Protein AF-A0A918G5Q9-F1 (afdb_monomer_lite)

Radius of gyration: 23.73 Å; chains: 1; bounding box: 80×60×52 Å

pLDDT: mean 90.86, std 15.03, range [39.19, 98.81]

Sequence (147 aa):
MAVADDSSEAAAAADIPPYAVEDFQYPGAAAILEKEGIELKKGDGHIVLAACDGSADQIRVLTVAESAANRKGEYCFNATAKTGYLTLELPRVFALETGDHPISADLTAEGTTTTTTVKVAAGGFEPVGEGTVGGARSVLVEIRVTG

Organism: Streptomyces griseoviridis (NCBI:txid45398)

Foldseek 3Di:
DDDDDDDDDDDDDPPDPDDDDDPQADPPQVVCQQQALKGWGGKPPQKAWDDPPPDLQKKKWAFDDDVVRNHDRITIIGGNDQKMKTFIWDWGTFKIAHGQWKKWWWKDFPPDPDTDIDTAHHRGMDTAAVNDVVGGIIITGMIITHD

Secondary structure (DSSP, 8-state):
-PPP-----------PPPPP----BPTTHHHHHHHHS-EEEEE-SSEEEE-----TTEEEEEE--BGGGTB-SEEEEEE-SSSEEEEEEEEEEEEEEESSS-EEEEEEETT---EEEEEE-TT-EEE-GGGSTTPPPEEEEEEEE--

Structure (mmCIF, N/CA/C/O backbone):
data_AF-A0A918G5Q9-F1
#
_entry.id   AF-A0A918G5Q9-F1
#
loop_
_atom_site.group_PDB
_atom_site.id
_atom_site.type_symbol
_atom_site.label_atom_id
_atom_site.label_alt_id
_atom_site.label_comp_id
_atom_site.label_asym_id
_atom_site.label_entity_id
_atom_site.label_seq_id
_atom_site.pdbx_PDB_ins_code
_atom_site.Cartn_x
_atom_site.Cartn_y
_atom_site.Cartn_z
_atom_site.occupancy
_atom_site.B_iso_or_equiv
_atom_site.auth_seq_id
_atom_site.auth_comp_id
_atom_site.auth_asym_id
_atom_site.auth_atom_id
_atom_site.pdbx_PDB_model_num
ATOM 1 N N . MET A 1 1 ? -66.806 -38.660 -34.172 1.00 42.44 1 MET A N 1
ATOM 2 C CA . MET A 1 1 ? -66.392 -38.104 -32.868 1.00 42.44 1 MET A CA 1
ATOM 3 C C . MET A 1 1 ? -65.374 -39.086 -32.301 1.00 42.44 1 MET A C 1
ATOM 5 O O . MET A 1 1 ? -65.765 -40.206 -32.006 1.00 42.44 1 MET A O 1
ATOM 9 N N . ALA A 1 2 ? -64.082 -38.758 -32.352 1.00 39.88 2 ALA A N 1
ATOM 10 C CA . ALA A 1 2 ? -62.983 -39.688 -32.067 1.00 39.88 2 ALA A CA 1
ATOM 11 C C . ALA A 1 2 ? -62.661 -39.768 -30.564 1.00 39.88 2 ALA A C 1
ATOM 13 O O . ALA A 1 2 ? -62.879 -38.802 -29.834 1.00 39.88 2 ALA A O 1
ATOM 14 N N . VAL A 1 3 ? -62.168 -40.937 -30.148 1.00 39.19 3 VAL A N 1
ATOM 15 C CA . VAL A 1 3 ? -61.676 -41.283 -28.805 1.00 39.19 3 VAL A CA 1
ATOM 16 C C . VAL A 1 3 ? -60.195 -40.909 -28.635 1.00 39.19 3 VAL A C 1
ATOM 18 O O . VAL A 1 3 ? -59.488 -40.733 -29.625 1.00 39.19 3 VAL A O 1
ATOM 21 N N . ALA A 1 4 ? -59.780 -40.769 -27.374 1.00 48.66 4 ALA A N 1
ATOM 22 C CA . ALA A 1 4 ? -58.459 -40.362 -26.889 1.00 48.66 4 ALA A CA 1
ATOM 23 C C . ALA A 1 4 ? -57.311 -41.323 -27.253 1.00 48.66 4 ALA A C 1
ATOM 25 O O . ALA A 1 4 ? -57.557 -42.514 -27.423 1.00 48.66 4 ALA A O 1
ATOM 26 N N . ASP A 1 5 ? -56.075 -40.811 -27.243 1.00 41.31 5 ASP A N 1
ATOM 27 C CA . ASP A 1 5 ? -54.919 -41.562 -26.742 1.00 41.31 5 ASP A CA 1
ATOM 28 C C . ASP A 1 5 ? -53.892 -40.623 -26.085 1.00 41.31 5 ASP A C 1
ATOM 30 O O . ASP A 1 5 ? -53.689 -39.480 -26.503 1.00 41.31 5 ASP A O 1
ATOM 34 N N . ASP A 1 6 ? -53.349 -41.142 -24.994 1.00 50.28 6 ASP A N 1
ATOM 35 C CA . ASP A 1 6 ? -52.399 -40.596 -24.039 1.00 50.28 6 ASP A CA 1
ATOM 36 C C . ASP A 1 6 ? -50.985 -40.539 -24.630 1.00 50.28 6 ASP A C 1
ATOM 38 O O . ASP A 1 6 ? -50.548 -41.462 -25.308 1.00 50.28 6 ASP A O 1
ATOM 42 N N . SER A 1 7 ? -50.237 -39.475 -24.343 1.00 51.22 7 SER A N 1
ATOM 43 C CA . SER A 1 7 ? -48.772 -39.529 -24.339 1.00 51.22 7 SER A CA 1
ATOM 44 C C . SER A 1 7 ? -48.247 -38.442 -23.413 1.00 51.22 7 SER A C 1
ATOM 46 O O . SER A 1 7 ? -48.069 -37.281 -23.781 1.00 51.22 7 SER A O 1
ATOM 48 N N . SER A 1 8 ? -48.069 -38.854 -22.161 1.00 61.09 8 SER A N 1
ATOM 49 C CA . SER A 1 8 ? -47.244 -38.189 -21.164 1.00 61.09 8 SER A CA 1
ATOM 50 C C . SER A 1 8 ? -45.775 -38.223 -21.599 1.00 61.09 8 SER A C 1
ATOM 52 O O . SER A 1 8 ? -45.201 -39.298 -21.747 1.00 61.09 8 SER A O 1
ATOM 54 N N . GLU A 1 9 ? -45.145 -37.058 -21.745 1.00 46.25 9 GLU A N 1
ATOM 55 C CA . GLU A 1 9 ? -43.685 -36.946 -21.799 1.00 46.25 9 GLU A CA 1
ATOM 56 C C . GLU A 1 9 ? -43.234 -35.948 -20.728 1.00 46.25 9 GLU A C 1
ATOM 58 O O . GLU A 1 9 ? -43.188 -34.732 -20.915 1.00 46.25 9 GLU A O 1
ATOM 63 N N . ALA A 1 10 ? -42.970 -36.491 -19.539 1.00 54.28 10 ALA A N 1
ATOM 64 C CA . ALA A 1 10 ? -42.284 -35.792 -18.467 1.00 54.28 10 ALA A CA 1
ATOM 65 C C . ALA A 1 10 ? -40.827 -35.555 -18.891 1.00 54.28 10 ALA A C 1
ATOM 67 O O . ALA A 1 10 ? -39.997 -36.463 -18.845 1.00 54.28 10 ALA A O 1
ATOM 68 N N . ALA A 1 11 ? -40.513 -34.332 -19.317 1.00 52.66 11 ALA A N 1
ATOM 69 C CA . ALA A 1 11 ? -39.140 -33.924 -19.575 1.00 52.66 11 ALA A CA 1
ATOM 70 C C . ALA A 1 11 ? -38.379 -33.797 -18.245 1.00 52.66 11 ALA A C 1
ATOM 72 O O . ALA A 1 11 ? -38.770 -33.051 -17.345 1.00 52.66 11 ALA A O 1
ATOM 73 N N . ALA A 1 12 ? -37.303 -34.573 -18.141 1.00 52.50 12 ALA A N 1
ATOM 74 C CA . ALA A 1 12 ? -36.407 -34.668 -17.001 1.00 52.50 12 ALA A CA 1
ATOM 75 C C . ALA A 1 12 ? -35.887 -33.294 -16.544 1.00 52.50 12 ALA A C 1
ATOM 77 O O . ALA A 1 12 ? -35.358 -32.515 -17.338 1.00 52.50 12 ALA A O 1
ATOM 78 N N . ALA A 1 13 ? -35.994 -33.027 -15.241 1.00 54.16 13 ALA A N 1
ATOM 79 C CA . ALA A 1 13 ? -35.286 -31.928 -14.603 1.00 54.16 13 ALA A CA 1
ATOM 80 C C . ALA A 1 13 ? -33.776 -32.188 -14.716 1.00 54.16 13 ALA A C 1
ATOM 82 O O . ALA A 1 13 ? -33.267 -33.171 -14.179 1.00 54.16 13 ALA A O 1
ATOM 83 N N . ALA A 1 14 ? -33.075 -31.327 -15.452 1.00 59.72 14 ALA A N 1
ATOM 84 C CA . ALA A 1 14 ? -31.622 -31.319 -15.490 1.00 59.72 14 ALA A CA 1
ATOM 85 C C . ALA A 1 14 ? -31.096 -30.951 -14.095 1.00 59.72 14 ALA A C 1
ATOM 87 O O . ALA A 1 14 ? -31.327 -29.842 -13.613 1.00 59.72 14 ALA A O 1
ATOM 88 N N . ASP A 1 15 ? -30.414 -31.895 -13.453 1.00 62.69 15 ASP A N 1
ATOM 89 C CA . ASP A 1 15 ? -29.679 -31.680 -12.211 1.00 62.69 15 ASP A CA 1
ATOM 90 C C . ASP A 1 15 ? -28.417 -30.869 -12.548 1.00 62.69 15 ASP A C 1
ATOM 92 O O . ASP A 1 15 ? -27.412 -31.402 -13.025 1.00 62.69 15 ASP A O 1
ATOM 96 N N . ILE A 1 16 ? -28.524 -29.541 -12.449 1.00 66.50 16 ILE A N 1
ATOM 97 C CA . ILE A 1 16 ? -27.413 -28.626 -12.720 1.00 66.50 16 ILE A CA 1
ATOM 98 C C . ILE A 1 16 ? -26.457 -28.710 -11.522 1.00 66.50 16 ILE A C 1
ATOM 100 O O . ILE A 1 16 ? -26.883 -28.421 -10.400 1.00 66.50 16 ILE A O 1
ATOM 104 N N . PRO A 1 17 ? -25.175 -29.070 -11.723 1.00 70.94 17 PRO A N 1
ATOM 105 C CA . PRO A 1 17 ? -24.208 -29.095 -10.635 1.00 70.94 17 PRO A CA 1
ATOM 106 C C . PRO A 1 17 ? -24.096 -27.702 -9.994 1.00 70.94 17 PRO A C 1
ATOM 108 O O . PRO A 1 17 ? -24.157 -26.694 -10.706 1.00 70.94 17 PRO A O 1
ATOM 111 N N . PRO A 1 18 ? -23.939 -27.615 -8.662 1.00 71.81 18 PRO A N 1
ATOM 112 C CA . PRO A 1 18 ? -23.910 -26.335 -7.971 1.00 71.81 18 PRO A CA 1
ATOM 113 C C . PRO A 1 18 ? -22.747 -25.475 -8.477 1.00 71.81 18 PRO A C 1
ATOM 115 O O . PRO A 1 18 ? -21.606 -25.930 -8.563 1.00 71.81 18 PRO A O 1
ATOM 118 N N . TYR A 1 19 ? -23.044 -24.219 -8.803 1.00 73.75 19 TYR A N 1
ATOM 119 C CA . TYR A 1 19 ? -22.034 -23.233 -9.169 1.00 73.75 19 TYR A CA 1
ATOM 120 C C . TYR A 1 19 ? -21.196 -22.868 -7.939 1.00 73.75 19 TYR A C 1
ATOM 122 O O . TYR A 1 19 ? -21.745 -22.558 -6.880 1.00 73.75 19 TYR A O 1
ATOM 130 N N . ALA A 1 20 ? -19.871 -22.869 -8.082 1.00 73.25 20 ALA A N 1
ATOM 131 C CA . ALA A 1 20 ? -18.998 -22.251 -7.094 1.00 73.25 20 ALA A CA 1
ATOM 132 C C . ALA A 1 20 ? -19.151 -20.727 -7.199 1.00 73.25 20 ALA A C 1
ATOM 134 O O . ALA A 1 20 ? -18.954 -20.150 -8.267 1.00 73.25 20 ALA A O 1
ATOM 135 N N . VAL A 1 21 ? -19.542 -20.085 -6.099 1.00 74.00 21 VAL A N 1
ATOM 136 C CA . VAL A 1 21 ? -19.552 -18.624 -5.990 1.00 74.00 21 VAL A CA 1
ATOM 137 C C . VAL A 1 21 ? -18.168 -18.202 -5.513 1.00 74.00 21 VAL A C 1
ATOM 139 O O . VAL A 1 21 ? -17.796 -18.500 -4.381 1.00 74.00 21 VAL A O 1
ATOM 142 N N . GLU A 1 22 ? -17.406 -17.529 -6.372 1.00 77.50 22 GLU A N 1
ATOM 143 C CA . GLU A 1 22 ? -16.146 -16.900 -5.975 1.00 77.50 22 GLU A CA 1
ATOM 144 C C . GLU A 1 22 ? -16.447 -15.589 -5.237 1.00 77.50 22 GLU A C 1
ATOM 146 O O . GLU A 1 22 ? -17.039 -14.659 -5.789 1.00 77.50 22 GLU A O 1
ATOM 151 N N . ASP A 1 23 ? -16.066 -15.520 -3.962 1.00 81.62 23 ASP A N 1
ATOM 152 C CA . ASP A 1 23 ? -16.260 -14.342 -3.110 1.00 81.62 23 ASP A CA 1
ATOM 153 C C . ASP A 1 23 ? -15.087 -13.342 -3.187 1.00 81.62 23 ASP A C 1
ATOM 155 O O . ASP A 1 23 ? -15.221 -12.203 -2.730 1.00 81.62 23 ASP A O 1
ATOM 159 N N . PHE A 1 24 ? -13.990 -13.736 -3.853 1.00 89.56 24 PHE A N 1
ATOM 160 C CA . PHE A 1 24 ? -12.732 -12.994 -4.036 1.00 89.56 24 PHE A CA 1
ATOM 161 C C . PHE A 1 24 ? -12.035 -12.600 -2.726 1.00 89.56 24 PHE A C 1
ATOM 163 O O . PHE A 1 24 ? -11.239 -11.656 -2.700 1.00 89.56 24 PHE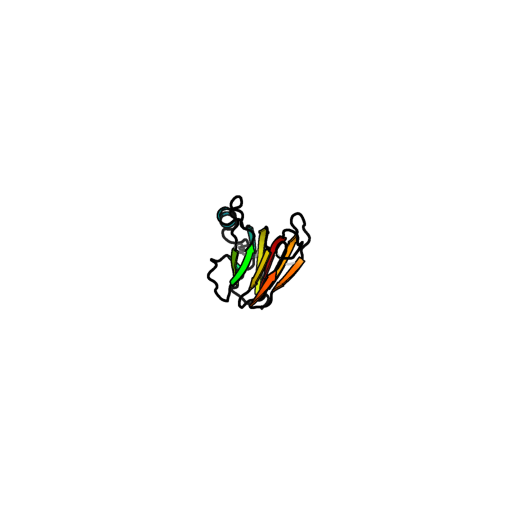 A O 1
ATOM 170 N N . GLN A 1 25 ? -12.336 -13.299 -1.631 1.00 94.06 25 GLN A N 1
ATOM 171 C CA . GLN A 1 25 ? -11.707 -13.039 -0.344 1.00 94.06 25 GLN A CA 1
ATOM 172 C C . GLN A 1 25 ? -10.214 -13.366 -0.404 1.00 94.06 25 GLN A C 1
ATOM 174 O O . GLN A 1 25 ? -9.801 -14.382 -0.968 1.00 94.06 25 GLN A O 1
ATOM 179 N N . TYR A 1 26 ? -9.391 -12.511 0.201 1.00 93.69 26 TYR A N 1
ATOM 180 C CA . TYR A 1 26 ? -7.950 -12.713 0.184 1.00 93.69 26 TYR A CA 1
ATOM 181 C C . TYR A 1 26 ? -7.569 -13.993 0.962 1.00 93.69 26 TYR A C 1
ATOM 183 O O . TYR A 1 26 ? -7.933 -14.134 2.139 1.00 93.69 26 TYR A O 1
ATOM 191 N N . PRO A 1 27 ? -6.805 -14.928 0.364 1.00 94.12 27 PRO A N 1
ATOM 192 C CA . PRO A 1 27 ? -6.434 -16.176 1.023 1.00 94.12 27 PRO A CA 1
ATOM 193 C C . PRO A 1 27 ? -5.656 -15.949 2.325 1.00 94.12 27 PRO A C 1
ATOM 195 O O . PRO A 1 27 ? -4.615 -15.297 2.347 1.00 94.12 27 PRO A O 1
ATOM 198 N N . GLY A 1 28 ? -6.146 -16.516 3.429 1.00 95.31 28 GLY A N 1
ATOM 199 C CA . GLY A 1 28 ? -5.461 -16.438 4.724 1.00 95.31 28 GLY A CA 1
ATOM 200 C C . GLY A 1 28 ? -5.508 -15.065 5.407 1.00 95.31 28 GLY A C 1
ATOM 201 O O . GLY A 1 28 ? -4.748 -14.856 6.352 1.00 95.31 28 GLY A O 1
ATOM 202 N N . ALA A 1 29 ? -6.404 -14.161 4.987 1.00 96.56 29 ALA A N 1
ATOM 203 C CA . ALA A 1 29 ? -6.531 -12.793 5.506 1.00 96.56 29 ALA A CA 1
ATOM 204 C C . ALA A 1 29 ? -6.461 -12.678 7.041 1.00 96.56 29 ALA A C 1
ATOM 206 O O . ALA A 1 29 ? -5.696 -11.872 7.560 1.00 96.56 29 ALA A O 1
ATOM 207 N N . ALA A 1 30 ? -7.194 -13.520 7.778 1.00 97.12 30 ALA A N 1
ATOM 208 C CA . ALA A 1 30 ? -7.209 -13.477 9.244 1.00 97.12 30 ALA A CA 1
ATOM 209 C C . ALA A 1 30 ? -5.836 -13.789 9.870 1.00 97.12 30 ALA A C 1
ATOM 211 O O . ALA A 1 30 ? -5.406 -13.111 10.800 1.00 97.12 30 ALA A O 1
ATOM 212 N N . ALA A 1 31 ? -5.124 -14.786 9.337 1.00 97.81 31 ALA A N 1
ATOM 213 C CA . ALA A 1 31 ? -3.796 -15.149 9.826 1.00 97.81 31 ALA A CA 1
ATOM 214 C C . ALA A 1 31 ? -2.743 -14.093 9.458 1.00 97.81 31 ALA A C 1
ATOM 216 O O . ALA A 1 31 ? -1.795 -13.883 10.214 1.00 97.81 31 ALA A O 1
ATOM 217 N N . ILE A 1 32 ? -2.900 -13.442 8.301 1.00 97.88 32 ILE A N 1
ATOM 218 C CA . ILE A 1 32 ? -2.048 -12.325 7.879 1.00 97.88 32 ILE A CA 1
ATOM 219 C C . ILE A 1 32 ? -2.273 -11.122 8.795 1.00 97.88 32 ILE A C 1
ATOM 221 O O . ILE A 1 32 ? -1.300 -10.569 9.296 1.00 97.88 32 ILE A O 1
ATOM 225 N N . LEU A 1 33 ? -3.525 -10.768 9.094 1.00 97.94 33 LEU A N 1
ATOM 226 C CA . LEU A 1 33 ? -3.845 -9.683 10.021 1.00 97.94 33 LEU A CA 1
ATOM 227 C C . LEU A 1 33 ? -3.209 -9.907 11.395 1.00 97.94 33 LEU A C 1
ATOM 229 O O . LEU A 1 33 ? -2.547 -9.016 11.921 1.00 97.94 33 LEU A O 1
ATOM 233 N N . GLU A 1 34 ? -3.353 -11.110 11.951 1.00 97.69 34 GLU A N 1
ATOM 234 C CA . GLU A 1 34 ? -2.779 -11.446 13.254 1.00 97.69 34 GLU A CA 1
ATOM 235 C C . GLU A 1 34 ? -1.247 -11.318 13.267 1.00 97.69 34 GLU A C 1
ATOM 237 O O . GLU A 1 34 ? -0.678 -10.763 14.207 1.00 97.69 34 GLU A O 1
ATOM 242 N N . LYS A 1 35 ? -0.567 -11.810 12.225 1.00 97.31 35 LYS A N 1
ATOM 243 C CA . LYS A 1 35 ? 0.904 -11.891 12.181 1.00 97.31 35 LYS A CA 1
ATOM 244 C C . LYS A 1 35 ? 1.581 -10.622 11.686 1.00 97.31 35 LYS A C 1
ATOM 246 O O . LYS A 1 35 ? 2.723 -10.358 12.054 1.00 97.31 35 LYS A O 1
ATOM 251 N N . GLU A 1 36 ? 0.916 -9.889 10.806 1.00 97.56 36 GLU A N 1
ATOM 252 C CA . GLU A 1 36 ? 1.518 -8.808 10.032 1.00 97.56 36 GLU A CA 1
ATOM 253 C C . GLU A 1 36 ? 0.797 -7.476 10.196 1.00 97.56 36 GLU A C 1
ATOM 255 O O . GLU A 1 36 ? 1.252 -6.497 9.620 1.00 97.56 36 GLU A O 1
ATOM 260 N N . GLY A 1 37 ? -0.298 -7.397 10.957 1.00 97.31 37 GLY A N 1
ATOM 261 C CA . GLY A 1 37 ? -0.944 -6.121 11.277 1.00 97.31 37 GLY A CA 1
ATOM 262 C C . GLY A 1 37 ? -1.584 -5.411 10.082 1.00 97.31 37 GLY A C 1
ATOM 263 O O . GLY A 1 37 ? -1.740 -4.190 10.111 1.00 97.31 37 GLY A O 1
ATOM 264 N N . ILE A 1 38 ? -1.914 -6.159 9.026 1.00 98.31 38 ILE A N 1
ATOM 265 C CA . ILE A 1 38 ? -2.548 -5.670 7.798 1.00 98.31 38 ILE A CA 1
ATOM 266 C C . ILE A 1 38 ? -3.807 -6.482 7.498 1.00 98.31 38 ILE A C 1
ATOM 268 O O . ILE A 1 38 ? -3.771 -7.712 7.474 1.00 98.31 38 ILE A O 1
ATOM 272 N N . GLU A 1 39 ? -4.923 -5.803 7.244 1.00 98.25 39 GLU A N 1
ATOM 273 C CA . GLU A 1 39 ? -6.166 -6.469 6.862 1.00 98.25 39 GLU A CA 1
ATOM 274 C C . GLU A 1 39 ? -6.270 -6.530 5.338 1.00 98.25 39 GLU A C 1
ATOM 276 O O . GLU A 1 39 ? -6.488 -5.518 4.680 1.00 98.25 39 GLU A O 1
ATOM 281 N N . LEU A 1 40 ? -6.125 -7.719 4.759 1.00 98.31 40 LEU A N 1
ATOM 282 C CA . LEU A 1 40 ? -6.365 -7.942 3.333 1.00 98.31 40 LEU A CA 1
ATOM 283 C C . LEU A 1 40 ? -7.804 -8.409 3.139 1.00 98.31 40 LEU A C 1
ATOM 285 O O . LEU A 1 40 ? -8.233 -9.352 3.800 1.00 98.31 40 LEU A O 1
ATOM 289 N N . LYS A 1 41 ? -8.556 -7.756 2.250 1.00 97.75 41 LYS A N 1
ATOM 290 C CA . LYS A 1 41 ? -10.001 -7.981 2.130 1.00 97.75 41 LYS A CA 1
ATOM 291 C C . LYS A 1 41 ? -10.343 -8.754 0.868 1.00 97.75 41 LYS A C 1
ATOM 293 O O . LYS A 1 41 ? -10.530 -9.966 0.922 1.00 97.75 41 LYS A O 1
ATOM 298 N N . LYS A 1 42 ? -10.412 -8.053 -0.261 1.00 96.81 42 LYS A N 1
ATOM 299 C CA . LYS A 1 42 ? -10.898 -8.583 -1.536 1.00 96.81 42 LYS A CA 1
ATOM 300 C C . LYS A 1 42 ? -9.999 -8.146 -2.681 1.00 96.81 42 LYS A C 1
ATOM 302 O O . LYS A 1 42 ? -9.611 -6.981 -2.718 1.00 96.81 42 LYS A O 1
ATOM 307 N N . GLY A 1 43 ? -9.721 -9.029 -3.630 1.00 96.62 43 GLY A N 1
ATOM 308 C CA . GLY A 1 43 ? -8.956 -8.693 -4.830 1.00 96.62 43 GLY A CA 1
ATOM 309 C C . GLY A 1 43 ? -9.130 -9.724 -5.936 1.00 96.62 43 GLY A C 1
ATOM 310 O O . GLY A 1 43 ? -9.718 -10.779 -5.724 1.00 96.62 43 GLY A O 1
ATOM 311 N N . ASP A 1 44 ? -8.605 -9.434 -7.118 1.00 96.50 44 ASP A N 1
ATOM 312 C CA . ASP A 1 44 ? -8.648 -10.344 -8.274 1.00 96.50 44 ASP A CA 1
ATOM 313 C C . ASP A 1 44 ? -7.438 -11.291 -8.368 1.00 96.50 44 ASP A C 1
ATOM 315 O O . ASP A 1 44 ? -7.283 -12.012 -9.349 1.00 96.50 44 ASP A O 1
ATOM 319 N N . GLY A 1 45 ? -6.583 -11.311 -7.342 1.00 96.00 45 GLY A N 1
ATOM 320 C CA . GLY A 1 45 ? -5.402 -12.175 -7.280 1.00 96.00 45 GLY A CA 1
ATOM 321 C C . GLY A 1 45 ? -4.192 -11.654 -8.060 1.00 96.00 45 GLY A C 1
ATOM 322 O O . GLY A 1 45 ? -3.151 -12.313 -8.068 1.00 96.00 45 GLY A O 1
ATOM 323 N N . HIS A 1 46 ? -4.284 -10.468 -8.671 1.00 97.50 46 HIS A N 1
ATOM 324 C CA . HIS A 1 46 ? -3.170 -9.868 -9.411 1.00 97.50 46 HIS A CA 1
ATOM 325 C C . HIS A 1 46 ? -2.263 -8.960 -8.581 1.00 97.50 46 HIS A C 1
ATOM 327 O O . HIS A 1 46 ? -1.238 -8.500 -9.080 1.00 97.50 46 HIS A O 1
ATOM 333 N N . ILE A 1 47 ? -2.612 -8.735 -7.316 1.00 98.19 47 ILE A N 1
ATOM 334 C CA . ILE A 1 47 ? -1.802 -8.012 -6.336 1.00 98.19 47 ILE A CA 1
ATOM 335 C C . ILE A 1 47 ? -1.738 -8.882 -5.083 1.00 98.19 47 ILE A C 1
ATOM 337 O O . ILE A 1 47 ? -2.762 -9.126 -4.441 1.00 98.19 47 ILE A O 1
ATOM 341 N N . VAL A 1 48 ? -0.548 -9.378 -4.747 1.00 97.44 48 VAL A N 1
ATOM 342 C CA . VAL A 1 48 ? -0.354 -10.331 -3.642 1.00 97.44 48 VAL A CA 1
ATOM 343 C C . VAL A 1 48 ? 0.710 -9.838 -2.674 1.00 97.44 48 VAL A C 1
ATOM 345 O O . VAL A 1 48 ? 1.767 -9.384 -3.101 1.00 97.44 48 VAL A O 1
ATOM 348 N N . LEU A 1 49 ? 0.435 -9.931 -1.371 1.00 98.31 49 LEU A N 1
ATOM 349 C CA . LEU A 1 49 ? 1.410 -9.630 -0.323 1.00 98.31 49 LEU A CA 1
ATOM 350 C C . LEU A 1 49 ? 2.615 -10.573 -0.453 1.00 98.31 49 LEU A C 1
ATOM 352 O O . LEU A 1 49 ? 2.450 -11.792 -0.544 1.00 98.31 49 LEU A O 1
ATOM 356 N N . ALA A 1 50 ? 3.814 -10.002 -0.438 1.00 97.69 50 ALA A N 1
ATOM 357 C CA . ALA A 1 50 ? 5.074 -10.698 -0.642 1.00 97.69 50 ALA A CA 1
ATOM 358 C C . ALA A 1 50 ? 6.145 -10.215 0.347 1.00 97.69 50 ALA A C 1
ATOM 360 O O . ALA A 1 50 ? 6.005 -9.195 1.026 1.00 97.69 50 ALA A O 1
ATOM 361 N N . ALA A 1 51 ? 7.243 -10.964 0.427 1.00 97.25 51 ALA A N 1
ATOM 362 C CA . ALA A 1 51 ? 8.431 -10.491 1.120 1.00 97.25 51 ALA A CA 1
ATOM 363 C C . ALA A 1 51 ? 9.062 -9.335 0.334 1.00 97.25 51 ALA A C 1
ATOM 365 O O . ALA A 1 51 ? 9.205 -9.427 -0.881 1.00 97.25 51 ALA A O 1
ATOM 366 N N . CYS A 1 52 ? 9.477 -8.281 1.030 1.00 97.56 52 CYS A N 1
ATOM 367 C CA . CYS A 1 52 ? 10.218 -7.182 0.423 1.00 97.56 52 CYS A CA 1
ATOM 368 C C . CYS A 1 52 ? 11.616 -7.648 0.015 1.00 97.56 52 CYS A C 1
ATOM 370 O O . CYS A 1 52 ? 12.467 -7.881 0.874 1.00 97.56 52 CYS A O 1
ATOM 372 N N . ASP A 1 53 ? 11.837 -7.810 -1.288 1.00 96.44 53 ASP A N 1
ATOM 373 C CA . ASP A 1 53 ? 13.106 -8.276 -1.859 1.00 96.44 53 ASP A CA 1
ATOM 374 C C . ASP A 1 53 ? 13.722 -7.274 -2.847 1.00 96.44 53 ASP A C 1
ATOM 376 O O . ASP A 1 53 ? 14.860 -7.455 -3.285 1.00 96.44 53 ASP A O 1
ATOM 380 N N . GLY A 1 54 ? 13.006 -6.184 -3.145 1.00 91.25 54 GLY A N 1
ATOM 381 C CA . GLY A 1 54 ? 13.477 -5.117 -4.023 1.00 91.25 54 GLY A CA 1
ATOM 382 C C . GLY A 1 54 ? 13.381 -5.460 -5.510 1.00 91.25 54 GLY A C 1
ATOM 383 O O . GLY A 1 54 ? 13.979 -4.757 -6.326 1.00 91.25 54 GLY A O 1
ATOM 384 N N . SER A 1 55 ? 12.654 -6.519 -5.869 1.00 93.81 55 SER A N 1
ATOM 385 C CA . SER A 1 55 ? 12.343 -6.855 -7.257 1.00 93.81 55 SER A CA 1
ATOM 386 C C . SER A 1 55 ? 11.580 -5.730 -7.968 1.00 93.81 55 SER A C 1
ATOM 388 O O . SER A 1 55 ? 10.914 -4.891 -7.356 1.00 93.81 55 SER A O 1
ATOM 390 N N . ALA A 1 56 ? 11.721 -5.679 -9.2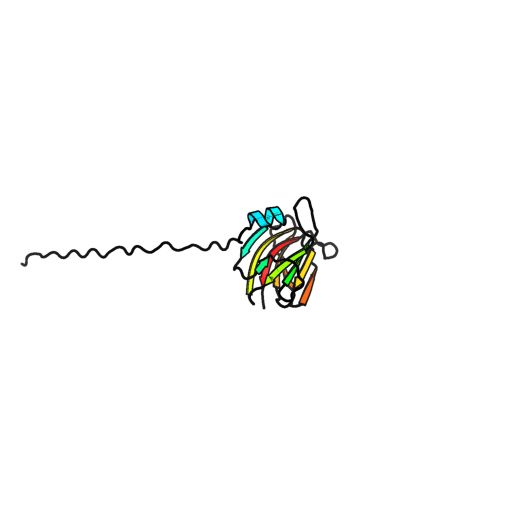93 1.00 90.81 56 ALA A N 1
ATOM 391 C CA . ALA A 1 56 ? 11.140 -4.615 -10.103 1.00 90.81 56 ALA A CA 1
ATOM 392 C C . ALA A 1 56 ? 9.610 -4.732 -10.224 1.00 90.81 56 ALA A C 1
ATOM 394 O O . ALA A 1 56 ? 8.954 -3.737 -10.479 1.00 90.81 56 ALA A O 1
ATOM 395 N N . ASP A 1 57 ? 9.003 -5.892 -9.983 1.00 91.94 57 ASP A N 1
ATOM 396 C CA . ASP A 1 57 ? 7.545 -6.069 -9.980 1.00 91.94 57 ASP A CA 1
ATOM 397 C C . ASP A 1 57 ? 6.875 -5.652 -8.657 1.00 91.94 57 ASP A C 1
ATOM 399 O O . ASP A 1 57 ? 5.645 -5.709 -8.540 1.00 91.94 57 ASP A O 1
ATOM 403 N N . GLN A 1 58 ? 7.659 -5.208 -7.665 1.00 97.00 58 GLN A N 1
ATOM 404 C CA . GLN A 1 58 ? 7.141 -4.848 -6.349 1.00 97.00 58 GLN A CA 1
ATOM 405 C C . GLN A 1 58 ? 6.585 -3.430 -6.267 1.00 97.00 58 GLN A C 1
ATOM 407 O O . GLN A 1 58 ? 7.231 -2.432 -6.595 1.00 97.00 58 GLN A O 1
ATOM 412 N N . ILE A 1 59 ? 5.385 -3.354 -5.705 1.00 98.56 59 ILE A N 1
ATOM 413 C CA . ILE A 1 59 ? 4.806 -2.153 -5.118 1.00 98.56 59 ILE A CA 1
ATOM 414 C C . ILE A 1 59 ? 5.212 -2.141 -3.645 1.00 98.56 59 ILE A C 1
ATOM 416 O O . ILE A 1 59 ? 4.917 -3.091 -2.917 1.00 98.56 59 ILE A O 1
ATOM 420 N N . ARG A 1 60 ? 5.867 -1.071 -3.194 1.00 98.69 60 ARG A N 1
ATOM 421 C CA . ARG A 1 60 ? 6.249 -0.865 -1.794 1.00 98.69 60 ARG A CA 1
ATOM 422 C C . ARG A 1 60 ? 5.307 0.135 -1.140 1.00 98.69 60 ARG A C 1
ATOM 424 O O . ARG A 1 60 ? 5.079 1.235 -1.644 1.00 98.69 60 ARG A O 1
ATOM 431 N N . VAL A 1 61 ? 4.776 -0.242 0.014 1.00 98.81 61 VAL A N 1
ATOM 432 C CA . VAL A 1 61 ? 3.934 0.609 0.852 1.00 98.81 61 VAL A CA 1
ATOM 433 C C . VAL A 1 61 ? 4.660 0.850 2.166 1.00 98.81 61 VAL A C 1
ATOM 435 O O . VAL A 1 61 ? 4.872 -0.075 2.951 1.00 98.81 61 VAL A O 1
ATOM 438 N N . LEU A 1 62 ? 5.047 2.101 2.398 1.00 98.75 62 LEU A N 1
ATOM 439 C CA . LEU A 1 62 ? 5.825 2.505 3.562 1.00 98.75 62 LEU A CA 1
ATOM 440 C C . LEU A 1 62 ? 4.895 2.986 4.673 1.00 98.75 62 LEU A C 1
ATOM 442 O O . LEU A 1 62 ? 4.041 3.857 4.470 1.00 98.75 62 LEU A O 1
ATOM 446 N N . THR A 1 63 ? 5.070 2.416 5.860 1.00 98.44 63 THR A N 1
ATOM 447 C CA . THR A 1 63 ? 4.172 2.592 7.004 1.00 98.44 63 THR A CA 1
ATOM 448 C C . THR A 1 63 ? 4.929 2.935 8.266 1.00 98.44 63 THR A C 1
ATOM 450 O O . THR A 1 63 ? 6.069 2.525 8.477 1.00 98.44 63 THR A O 1
ATOM 453 N N . VAL A 1 64 ? 4.282 3.650 9.182 1.00 98.00 64 VAL A N 1
ATOM 454 C CA . VAL A 1 64 ? 4.868 3.812 10.511 1.00 98.00 64 VAL A CA 1
ATOM 455 C C . VAL A 1 64 ? 4.636 2.541 11.327 1.00 98.00 64 VAL A C 1
ATOM 457 O O . VAL A 1 64 ? 3.495 2.207 11.677 1.00 98.00 64 VAL A O 1
ATOM 460 N N . ALA A 1 65 ? 5.740 1.855 11.635 1.00 97.56 65 ALA A N 1
ATOM 461 C CA . ALA A 1 65 ? 5.751 0.615 12.400 1.00 97.56 65 ALA A CA 1
ATOM 462 C C . ALA A 1 65 ? 5.113 0.786 13.789 1.00 97.56 65 ALA A C 1
ATOM 464 O O . ALA A 1 65 ? 5.273 1.816 14.448 1.00 97.56 65 ALA A O 1
ATOM 465 N N . GLU A 1 66 ? 4.394 -0.240 14.238 1.00 97.19 66 GLU A N 1
ATOM 466 C CA . GLU A 1 66 ? 3.742 -0.277 15.545 1.00 97.19 66 GLU A CA 1
ATOM 467 C C . GLU A 1 66 ? 3.657 -1.716 16.058 1.00 97.19 66 GLU A C 1
ATOM 469 O O . GLU A 1 66 ? 2.816 -2.503 15.621 1.00 97.19 66 GLU A O 1
ATOM 474 N N . SER A 1 67 ? 4.504 -2.053 17.032 1.00 96.50 67 SER A N 1
ATOM 475 C CA . SER A 1 67 ? 4.603 -3.417 17.561 1.00 96.50 67 SER A CA 1
ATOM 476 C C . SER A 1 67 ? 3.321 -3.904 18.237 1.00 96.50 67 SER A C 1
ATOM 478 O O . SER A 1 67 ? 3.015 -5.085 18.159 1.00 96.50 67 SER A O 1
ATOM 480 N N . ALA A 1 68 ? 2.551 -3.014 18.875 1.00 96.81 68 ALA A N 1
ATOM 481 C CA . ALA A 1 68 ? 1.292 -3.382 19.532 1.00 96.81 68 ALA A CA 1
ATOM 482 C C . ALA A 1 68 ? 0.221 -3.880 18.544 1.00 96.81 68 ALA A C 1
ATOM 484 O O . ALA A 1 68 ? -0.661 -4.639 18.932 1.00 96.81 68 ALA A O 1
ATOM 485 N N . ALA A 1 69 ? 0.323 -3.471 17.277 1.00 95.75 69 ALA A N 1
ATOM 486 C CA . ALA A 1 69 ? -0.564 -3.877 16.195 1.00 95.75 69 ALA A CA 1
ATOM 487 C C . ALA A 1 69 ? 0.115 -4.839 15.204 1.00 95.75 69 ALA A C 1
ATOM 489 O O . ALA A 1 69 ? -0.430 -5.077 14.134 1.00 95.75 69 ALA A O 1
ATOM 490 N N . ASN A 1 70 ? 1.321 -5.342 15.508 1.00 97.44 70 ASN A N 1
ATOM 491 C CA . ASN A 1 70 ? 2.168 -6.112 14.584 1.00 97.44 70 ASN A CA 1
ATOM 492 C C . ASN A 1 70 ? 2.439 -5.415 13.236 1.00 97.44 70 ASN A C 1
ATOM 494 O O . ASN A 1 70 ? 2.815 -6.067 12.261 1.00 97.44 70 ASN A O 1
ATOM 498 N N . ARG A 1 71 ? 2.287 -4.084 13.173 1.00 97.56 71 ARG A N 1
ATOM 499 C CA . ARG A 1 71 ? 2.447 -3.333 11.930 1.00 97.56 71 ARG A CA 1
ATOM 500 C C . ARG A 1 71 ? 3.924 -3.086 11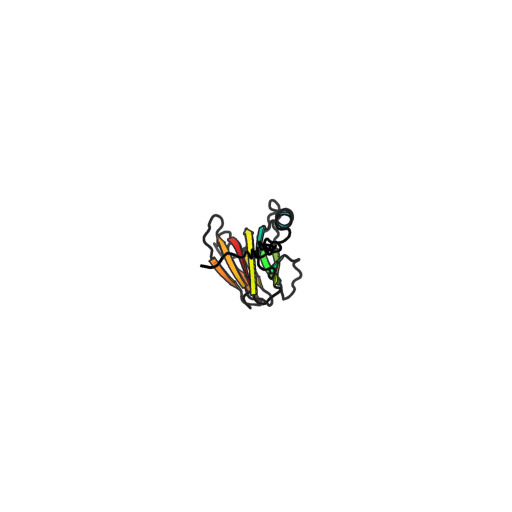.638 1.00 97.56 71 ARG A C 1
ATOM 502 O O . ARG A 1 71 ? 4.648 -2.534 12.472 1.00 97.56 71 ARG A O 1
ATOM 509 N N . LYS A 1 72 ? 4.361 -3.478 10.446 1.00 98.25 72 LYS A N 1
ATOM 510 C CA . LYS A 1 72 ? 5.732 -3.340 9.943 1.00 98.25 72 LYS A CA 1
ATOM 511 C C . LYS A 1 72 ? 5.996 -1.914 9.451 1.00 98.25 72 LYS A C 1
ATOM 513 O O . LYS A 1 72 ? 5.087 -1.089 9.376 1.00 98.25 72 LYS A O 1
ATOM 518 N N . GLY A 1 73 ? 7.260 -1.613 9.155 1.00 98.31 73 GLY A N 1
ATOM 519 C CA . GLY A 1 73 ? 7.662 -0.340 8.539 1.00 98.31 73 GLY A CA 1
ATOM 520 C C . GLY A 1 73 ? 7.467 -0.299 7.019 1.00 98.31 73 GLY A C 1
ATOM 521 O O . GLY A 1 73 ? 7.506 0.767 6.413 1.00 98.31 73 GLY A O 1
ATOM 522 N N . GLU A 1 74 ? 7.276 -1.467 6.413 1.00 98.25 74 GLU A N 1
ATOM 523 C CA . GLU A 1 74 ? 7.178 -1.650 4.973 1.00 98.25 74 GLU A CA 1
ATOM 524 C C . GLU A 1 74 ? 6.371 -2.917 4.675 1.00 98.25 74 GLU A C 1
ATOM 526 O O . GLU A 1 74 ? 6.492 -3.924 5.385 1.00 98.25 74 GLU A O 1
ATOM 531 N N . TYR A 1 75 ? 5.562 -2.848 3.620 1.00 98.75 75 TYR A N 1
ATOM 532 C CA . TYR A 1 75 ? 4.831 -3.962 3.029 1.00 98.75 75 TYR A CA 1
ATOM 533 C C . TYR A 1 75 ? 5.063 -3.962 1.526 1.00 98.75 75 TYR A C 1
ATOM 535 O O . TYR A 1 75 ? 4.973 -2.911 0.891 1.00 98.75 75 TYR A O 1
ATOM 543 N N . CYS A 1 76 ? 5.317 -5.136 0.958 1.00 98.69 76 CYS A N 1
ATOM 544 C CA . CYS A 1 76 ? 5.555 -5.280 -0.470 1.00 98.69 76 CYS A CA 1
ATOM 545 C C . CYS A 1 76 ? 4.488 -6.156 -1.102 1.00 98.69 76 CYS A C 1
ATOM 547 O O . CYS A 1 76 ? 4.081 -7.169 -0.533 1.00 98.69 76 CYS A O 1
ATOM 549 N N . PHE A 1 77 ? 4.044 -5.756 -2.285 1.00 98.62 77 PHE A N 1
ATOM 550 C CA . PHE A 1 77 ? 3.078 -6.498 -3.073 1.00 98.62 77 PHE A CA 1
ATOM 551 C C . PHE A 1 77 ? 3.655 -6.772 -4.450 1.00 98.62 77 PHE A C 1
ATOM 553 O O . PHE A 1 77 ? 4.149 -5.849 -5.094 1.00 98.62 77 PHE A O 1
ATOM 560 N N . ASN A 1 78 ? 3.543 -8.011 -4.920 1.00 97.88 78 ASN A N 1
ATOM 561 C CA . ASN A 1 78 ? 3.880 -8.335 -6.299 1.00 97.88 78 ASN A CA 1
ATOM 562 C C . ASN A 1 78 ? 2.652 -8.097 -7.177 1.00 97.88 78 ASN A C 1
ATOM 564 O O . ASN A 1 78 ? 1.562 -8.606 -6.886 1.00 97.88 78 ASN A O 1
ATOM 568 N N . ALA A 1 79 ? 2.845 -7.347 -8.258 1.00 96.50 79 ALA A N 1
ATOM 569 C CA . ALA A 1 79 ? 1.870 -7.221 -9.328 1.00 96.50 79 ALA A CA 1
ATOM 570 C C . ALA A 1 79 ? 2.102 -8.336 -10.360 1.00 96.50 79 ALA A C 1
ATOM 572 O O . ALA A 1 79 ? 3.142 -8.392 -11.006 1.00 96.50 79 ALA A O 1
ATOM 573 N N . THR A 1 80 ? 1.139 -9.245 -10.522 1.00 95.56 80 THR A N 1
ATOM 574 C CA . THR A 1 80 ? 1.278 -10.404 -11.431 1.00 95.56 80 THR A CA 1
ATOM 575 C C . THR A 1 80 ? 0.656 -10.171 -12.810 1.00 95.56 80 THR A C 1
ATOM 577 O O . THR A 1 80 ? 0.754 -11.025 -13.694 1.00 95.56 80 THR A O 1
ATOM 580 N N . ALA A 1 81 ? 0.019 -9.015 -13.015 1.00 95.88 81 ALA A N 1
ATOM 581 C CA . ALA A 1 81 ? -0.576 -8.594 -14.277 1.00 95.88 81 ALA A CA 1
ATOM 582 C C . ALA A 1 81 ? -0.539 -7.064 -14.431 1.00 95.88 81 ALA A C 1
ATOM 584 O O . ALA A 1 81 ? -0.390 -6.328 -13.461 1.00 95.88 81 ALA A O 1
ATOM 585 N N . LYS A 1 82 ? -0.746 -6.586 -15.667 1.00 96.44 82 LYS A N 1
ATOM 586 C CA . LYS A 1 82 ? -0.806 -5.149 -16.019 1.00 96.44 82 LYS A CA 1
ATOM 587 C C . LYS A 1 82 ? -2.004 -4.404 -15.432 1.00 96.44 82 LYS A C 1
ATOM 589 O O . LYS A 1 82 ? -2.081 -3.182 -15.486 1.00 96.44 82 LYS A O 1
ATOM 594 N N . THR A 1 83 ? -2.981 -5.145 -14.935 1.00 97.88 83 THR A N 1
ATOM 595 C CA . THR A 1 83 ? -4.153 -4.620 -14.247 1.00 97.88 83 THR A CA 1
ATOM 596 C C . THR A 1 83 ? -4.488 -5.568 -13.119 1.00 97.88 83 THR A C 1
ATOM 598 O O . THR A 1 83 ? -4.365 -6.781 -13.278 1.00 97.88 83 THR A O 1
ATOM 601 N N . GLY A 1 84 ? -4.944 -5.017 -12.009 1.00 97.75 84 GLY A N 1
ATOM 602 C CA . GLY A 1 84 ? -5.319 -5.788 -10.838 1.00 97.75 84 GLY A CA 1
ATOM 603 C C . GLY A 1 84 ? -5.882 -4.867 -9.778 1.00 97.75 84 GLY A C 1
ATOM 604 O O . GLY A 1 84 ? -5.623 -3.660 -9.830 1.00 97.75 84 GLY A O 1
ATOM 605 N N . TYR A 1 85 ? -6.613 -5.412 -8.814 1.00 98.44 85 TYR A N 1
ATOM 606 C CA . TYR A 1 85 ? -7.009 -4.651 -7.634 1.00 98.44 85 TYR A CA 1
ATOM 607 C C . TYR A 1 85 ? -6.932 -5.479 -6.356 1.00 98.44 85 TYR A C 1
ATOM 609 O O . TYR A 1 85 ? -7.155 -6.691 -6.341 1.00 98.44 85 TYR A O 1
ATOM 617 N N . LEU A 1 86 ? -6.654 -4.777 -5.264 1.00 98.62 86 LEU A N 1
ATOM 618 C CA . LEU A 1 86 ? -6.679 -5.302 -3.913 1.00 98.62 86 LEU A CA 1
ATOM 619 C C . LEU A 1 86 ? -7.243 -4.233 -2.987 1.00 98.62 86 LEU A C 1
ATOM 621 O O . LEU A 1 86 ? -6.711 -3.130 -2.896 1.00 98.62 86 LEU A O 1
ATOM 625 N N . THR A 1 87 ? -8.308 -4.587 -2.283 1.00 98.62 87 THR A N 1
ATOM 626 C CA . THR A 1 87 ? -8.843 -3.826 -1.156 1.00 98.62 87 THR A CA 1
ATOM 627 C C . THR A 1 87 ? -8.248 -4.354 0.141 1.00 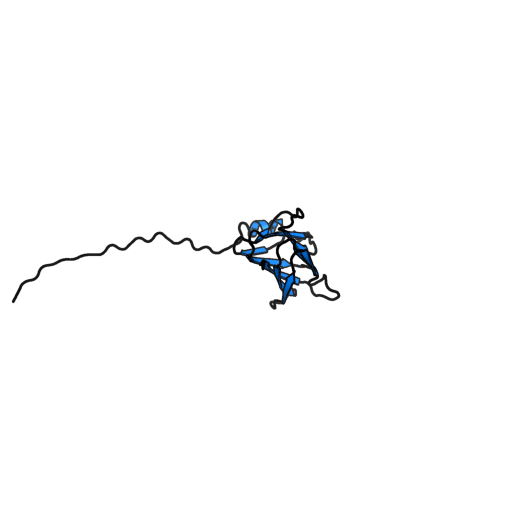98.62 87 THR A C 1
ATOM 629 O O . THR A 1 87 ? -8.055 -5.562 0.323 1.00 98.62 87 THR A O 1
ATOM 632 N N . LEU A 1 88 ? -7.944 -3.434 1.043 1.00 98.56 88 LEU A N 1
ATOM 633 C CA . LEU A 1 88 ? -7.228 -3.696 2.280 1.00 98.56 88 LEU A CA 1
ATOM 634 C C . LEU A 1 88 ? -7.571 -2.628 3.322 1.00 98.56 88 LEU A C 1
ATOM 636 O O . LEU A 1 88 ? -8.269 -1.667 3.023 1.00 98.56 88 LEU A O 1
ATOM 640 N N . GLU A 1 89 ? -7.094 -2.794 4.545 1.00 97.81 89 GLU A N 1
ATOM 641 C CA . GLU A 1 89 ? -6.899 -1.694 5.483 1.00 97.81 89 GLU A CA 1
ATOM 642 C C . GLU A 1 89 ? -5.471 -1.761 6.006 1.00 97.81 89 GLU A C 1
ATOM 644 O O . GLU A 1 89 ? -5.085 -2.684 6.729 1.00 97.81 89 GLU A O 1
ATOM 649 N N . LEU A 1 90 ? -4.673 -0.767 5.619 1.00 98.31 90 LEU A N 1
ATOM 650 C CA . LEU A 1 90 ? -3.317 -0.596 6.116 1.00 98.31 90 LEU A CA 1
ATOM 651 C C . LEU A 1 90 ? -3.169 0.800 6.730 1.00 98.31 90 LEU A C 1
ATOM 653 O O . LEU A 1 90 ? -3.059 1.790 6.000 1.00 98.31 90 LEU A O 1
ATOM 657 N N . PRO A 1 91 ? -3.201 0.908 8.069 1.00 97.75 91 PRO A N 1
ATOM 658 C CA . PRO A 1 91 ? -3.087 2.191 8.743 1.00 97.75 91 PRO A CA 1
ATOM 659 C C . PRO A 1 91 ? -1.684 2.789 8.659 1.00 97.75 91 PRO A C 1
ATOM 661 O O . PRO A 1 91 ? -0.678 2.083 8.601 1.00 97.75 91 PRO A O 1
ATOM 664 N N . ARG A 1 92 ? -1.628 4.115 8.779 1.00 97.44 92 ARG A N 1
ATOM 665 C CA . ARG A 1 92 ? -0.405 4.918 8.896 1.00 97.44 92 ARG A CA 1
ATOM 666 C C . ARG A 1 92 ? 0.578 4.726 7.745 1.00 97.44 92 ARG A C 1
ATOM 668 O O . ARG A 1 92 ? 1.791 4.683 7.962 1.00 97.44 92 ARG A O 1
ATOM 675 N N . VAL A 1 93 ? 0.048 4.647 6.527 1.00 98.62 93 VAL A N 1
ATOM 676 C CA . VAL A 1 93 ? 0.853 4.755 5.306 1.00 98.62 93 VAL A CA 1
ATOM 677 C C . VAL A 1 93 ? 1.357 6.190 5.182 1.00 98.62 93 VAL A C 1
ATOM 679 O O . VAL A 1 93 ? 0.601 7.146 5.387 1.00 98.62 93 VAL A O 1
ATOM 682 N N . PHE A 1 94 ? 2.645 6.340 4.886 1.00 98.56 94 PHE A N 1
ATOM 683 C CA . PHE A 1 94 ? 3.275 7.649 4.707 1.00 98.56 94 PHE A CA 1
ATOM 684 C C . PHE A 1 94 ? 3.935 7.828 3.337 1.00 98.56 94 PHE A C 1
ATOM 686 O O . PHE A 1 94 ? 4.235 8.953 2.943 1.00 98.56 94 PHE A O 1
ATOM 693 N N . ALA A 1 95 ? 4.159 6.749 2.591 1.00 98.69 95 ALA A N 1
ATOM 694 C CA . ALA A 1 95 ? 4.626 6.833 1.216 1.00 98.69 95 ALA A CA 1
ATOM 695 C C . ALA A 1 95 ? 4.267 5.571 0.428 1.00 98.69 95 ALA A C 1
ATOM 697 O O . ALA A 1 95 ? 4.090 4.487 0.990 1.00 98.69 95 ALA A O 1
ATOM 698 N N . LEU A 1 96 ? 4.170 5.748 -0.882 1.00 98.81 96 LEU A N 1
ATOM 699 C CA . LEU A 1 96 ? 3.956 4.697 -1.862 1.00 98.81 96 LEU A CA 1
ATOM 700 C C . LEU A 1 96 ? 5.098 4.741 -2.866 1.00 98.81 96 LEU A C 1
ATOM 702 O O . LEU A 1 96 ? 5.483 5.816 -3.322 1.00 98.81 96 LEU A O 1
ATOM 706 N N . GLU A 1 97 ? 5.608 3.579 -3.235 1.00 98.62 97 GLU A N 1
ATOM 707 C CA . GLU A 1 97 ? 6.658 3.453 -4.232 1.00 98.62 97 GLU A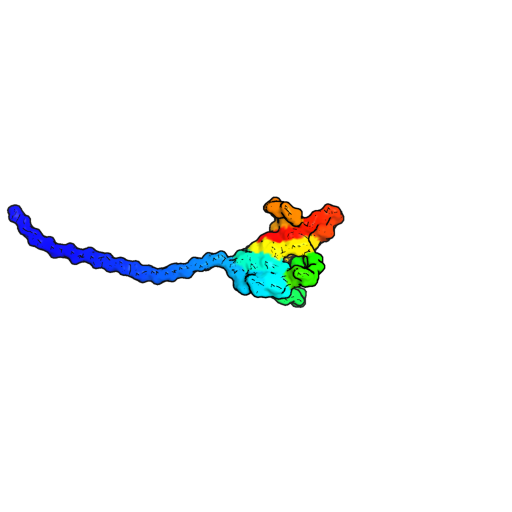 CA 1
ATOM 708 C C . GLU A 1 97 ? 6.352 2.275 -5.155 1.00 98.62 97 GLU A C 1
ATOM 710 O O . GLU A 1 97 ? 5.766 1.270 -4.751 1.00 98.62 97 GLU A O 1
ATOM 715 N N . THR A 1 98 ? 6.728 2.405 -6.420 1.00 98.38 98 THR A N 1
ATOM 716 C CA . THR A 1 98 ? 6.490 1.378 -7.437 1.00 98.38 98 THR A CA 1
ATOM 717 C C . THR A 1 98 ? 7.778 1.034 -8.160 1.00 98.38 98 THR A C 1
ATOM 719 O O . THR A 1 98 ? 8.603 1.908 -8.423 1.0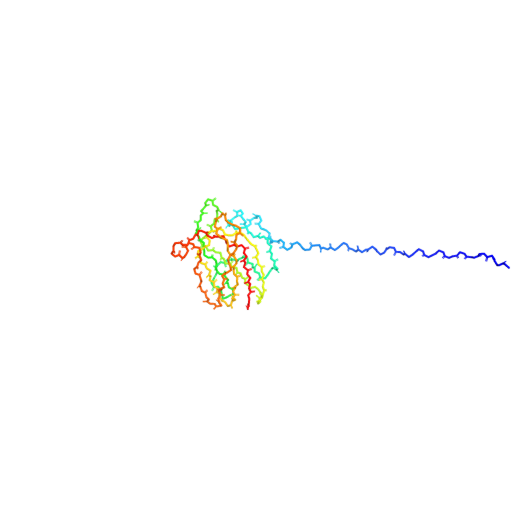0 98.38 98 THR A O 1
ATOM 722 N N . GLY A 1 99 ? 7.935 -0.240 -8.510 1.00 96.12 99 GLY A N 1
ATOM 723 C CA . GLY A 1 99 ? 8.828 -0.655 -9.584 1.00 96.12 99 GLY A CA 1
ATOM 724 C C . GLY A 1 99 ? 8.161 -0.474 -10.954 1.00 96.12 99 GLY A C 1
ATOM 725 O O . GLY A 1 99 ? 7.655 0.596 -11.269 1.00 96.12 99 GLY A O 1
ATOM 726 N N . ASP A 1 100 ? 8.121 -1.514 -11.772 1.00 95.88 100 ASP A N 1
ATOM 727 C CA . ASP A 1 100 ? 7.701 -1.480 -13.176 1.00 95.88 100 ASP A CA 1
ATOM 728 C C . ASP A 1 100 ? 6.199 -1.217 -13.378 1.00 95.88 100 ASP A C 1
ATOM 730 O O . ASP A 1 100 ? 5.784 -0.798 -14.461 1.00 95.88 100 ASP A O 1
ATOM 734 N N . HIS A 1 101 ? 5.381 -1.433 -12.346 1.00 97.06 101 HIS A N 1
ATOM 735 C CA . HIS A 1 101 ? 3.926 -1.343 -12.426 1.00 97.06 101 HIS A CA 1
ATOM 736 C C . HIS A 1 101 ? 3.392 -0.035 -11.819 1.00 97.06 101 HIS A C 1
ATOM 738 O O . HIS A 1 101 ? 3.444 0.129 -10.598 1.00 97.06 101 HIS A O 1
ATOM 744 N N . PRO A 1 102 ? 2.831 0.893 -12.623 1.00 98.50 102 PRO A N 1
ATOM 745 C CA . PRO A 1 102 ? 2.183 2.086 -12.097 1.00 98.50 102 PRO A CA 1
ATOM 746 C C . PRO A 1 102 ? 0.887 1.721 -11.370 1.00 98.50 102 PRO A C 1
ATOM 748 O O . PRO A 1 102 ? 0.137 0.836 -11.802 1.00 98.50 102 PRO A O 1
ATOM 751 N N . ILE A 1 103 ? 0.564 2.470 -10.318 1.00 98.81 103 ILE A N 1
ATOM 752 C CA . ILE A 1 103 ? -0.637 2.236 -9.512 1.00 98.81 103 ILE A CA 1
ATOM 753 C C . ILE A 1 103 ? -1.513 3.478 -9.366 1.00 98.81 103 ILE A C 1
ATOM 755 O O . ILE A 1 103 ? -1.047 4.619 -9.412 1.00 98.81 103 ILE A O 1
ATOM 759 N N . SER A 1 104 ? -2.793 3.242 -9.094 1.00 98.75 104 SER A N 1
ATOM 760 C CA . SER A 1 104 ? -3.623 4.174 -8.333 1.00 98.75 104 SER A CA 1
ATOM 761 C C . SER A 1 104 ? -3.911 3.583 -6.958 1.00 98.75 104 SER A C 1
ATOM 763 O O . SER A 1 104 ? -4.275 2.413 -6.863 1.00 98.75 104 SER A O 1
ATOM 765 N N . ALA A 1 105 ? -3.783 4.389 -5.915 1.00 98.81 105 ALA A N 1
ATOM 766 C CA . ALA A 1 105 ? -4.045 4.004 -4.539 1.00 98.81 105 ALA A CA 1
ATOM 767 C C . ALA A 1 105 ? -5.103 4.924 -3.931 1.00 98.81 105 ALA A C 1
ATOM 769 O O . ALA A 1 105 ? -4.966 6.145 -4.004 1.00 98.81 105 ALA A O 1
ATOM 770 N N . ASP A 1 106 ? -6.125 4.347 -3.308 1.00 98.69 106 ASP A N 1
ATOM 771 C CA . ASP A 1 106 ? -7.121 5.106 -2.557 1.00 98.69 106 ASP A CA 1
ATOM 772 C C . ASP A 1 106 ? -6.760 5.098 -1.076 1.00 98.69 106 ASP A C 1
ATOM 774 O O . ASP A 1 106 ? -6.566 4.041 -0.470 1.00 98.69 106 ASP A O 1
ATOM 778 N N . LEU A 1 107 ? -6.690 6.291 -0.486 1.00 98.50 107 LEU A N 1
ATOM 779 C CA . LEU A 1 107 ? -6.402 6.481 0.930 1.00 98.50 107 LEU A CA 1
ATOM 780 C C . LEU A 1 107 ? -7.514 7.271 1.610 1.00 98.50 107 LEU A C 1
ATOM 782 O O . LEU A 1 107 ? -8.043 8.221 1.037 1.00 98.50 107 LEU A O 1
ATOM 786 N N . THR A 1 108 ? -7.828 6.931 2.853 1.00 98.00 108 THR A N 1
ATOM 787 C CA . THR A 1 108 ? -8.650 7.770 3.733 1.00 98.00 108 THR A CA 1
ATOM 788 C C . THR A 1 108 ? -7.771 8.475 4.758 1.00 98.00 108 THR A C 1
ATOM 790 O O . THR A 1 108 ? -6.697 7.990 5.115 1.00 98.00 108 THR A O 1
ATOM 793 N N . ALA A 1 109 ? -8.215 9.628 5.258 1.00 94.69 109 ALA A N 1
ATOM 794 C CA . ALA A 1 109 ? -7.642 10.181 6.482 1.00 94.69 109 ALA A CA 1
ATOM 795 C C . ALA A 1 109 ? -8.167 9.389 7.692 1.00 94.69 109 ALA A C 1
ATOM 797 O O . ALA A 1 109 ? -9.328 8.970 7.698 1.00 94.69 109 ALA A O 1
ATOM 798 N N . GLU A 1 110 ? -7.343 9.194 8.721 1.00 84.06 110 GLU A N 1
ATOM 799 C CA . GLU A 1 110 ? -7.724 8.451 9.927 1.00 84.06 110 GLU A CA 1
ATOM 800 C C . GLU A 1 110 ? -9.028 8.995 10.531 1.00 84.06 110 GLU A C 1
ATOM 802 O O . GLU A 1 110 ? -9.191 10.201 10.726 1.00 84.06 110 GLU A O 1
ATOM 807 N N . GLY A 1 111 ? -9.975 8.092 10.805 1.00 81.69 111 GLY A N 1
ATOM 808 C CA . GLY A 1 111 ? -11.295 8.447 11.331 1.00 81.69 111 GLY A CA 1
ATOM 809 C C . GLY A 1 111 ? -12.278 8.996 10.290 1.00 81.69 111 GLY A C 1
ATOM 810 O O . GLY A 1 111 ? -13.369 9.425 10.664 1.00 81.69 111 GLY A O 1
ATOM 811 N N . THR A 1 112 ? -11.930 8.980 8.999 1.00 90.75 112 THR A N 1
ATOM 812 C CA . THR A 1 112 ? -12.803 9.420 7.901 1.00 90.75 112 THR A CA 1
ATOM 813 C C . THR A 1 112 ? -13.112 8.283 6.928 1.00 90.75 112 THR A C 1
ATOM 815 O O . THR A 1 112 ? -12.359 7.319 6.813 1.00 90.75 112 THR A O 1
ATOM 818 N N . THR A 1 113 ? -14.223 8.412 6.202 1.00 89.81 113 THR A N 1
ATOM 819 C CA . THR A 1 113 ? -14.616 7.484 5.127 1.00 89.81 113 THR A CA 1
ATOM 820 C C . THR A 1 113 ? -14.358 8.045 3.729 1.00 89.81 113 THR A C 1
ATOM 822 O O . THR A 1 113 ? -14.539 7.339 2.741 1.00 89.81 113 THR A O 1
ATOM 825 N N . THR A 1 114 ? -13.948 9.311 3.624 1.00 93.19 114 THR A N 1
ATOM 826 C CA . THR A 1 114 ? -13.669 9.958 2.341 1.00 93.19 114 THR A CA 1
ATOM 827 C C . THR A 1 114 ? -12.339 9.465 1.794 1.00 93.19 114 THR A C 1
ATOM 829 O O . THR A 1 114 ? -11.302 9.642 2.434 1.00 93.19 114 THR A O 1
ATOM 832 N N . THR A 1 115 ? -12.367 8.885 0.598 1.00 95.81 115 THR A N 1
ATOM 833 C CA . THR A 1 115 ? -11.165 8.442 -0.107 1.00 95.81 115 THR A CA 1
ATOM 834 C C . THR A 1 115 ? -10.571 9.560 -0.959 1.00 95.81 115 THR A C 1
ATOM 836 O O . THR A 1 115 ? -11.273 10.414 -1.501 1.00 95.81 115 THR A O 1
ATOM 839 N N . THR A 1 116 ? -9.248 9.563 -1.069 1.00 97.25 116 THR A N 1
ATOM 840 C CA . THR A 1 116 ? -8.471 10.383 -1.996 1.00 97.25 116 THR A CA 1
ATOM 841 C C . THR A 1 116 ? -7.570 9.462 -2.802 1.00 97.25 116 THR A C 1
ATOM 843 O O . THR A 1 116 ? -6.813 8.681 -2.227 1.00 97.25 116 THR A O 1
ATOM 846 N N . THR A 1 117 ? -7.644 9.570 -4.125 1.00 98.38 117 THR A N 1
ATOM 847 C CA . THR A 1 117 ? -6.830 8.765 -5.035 1.00 98.38 117 THR A CA 1
ATOM 848 C C . THR A 1 117 ? -5.481 9.429 -5.289 1.00 98.38 117 THR A C 1
ATOM 850 O O . THR A 1 117 ? -5.416 10.572 -5.747 1.00 98.38 117 THR A O 1
ATOM 853 N N . VAL A 1 118 ? -4.405 8.682 -5.070 1.00 98.50 118 VAL A N 1
ATOM 854 C CA . VAL A 1 118 ? -3.027 9.040 -5.420 1.00 98.50 118 VAL A CA 1
ATOM 855 C C . VAL A 1 118 ? -2.572 8.149 -6.570 1.00 98.50 118 VAL A C 1
ATOM 857 O O . VAL A 1 118 ? -2.828 6.948 -6.570 1.00 98.50 118 VAL A O 1
ATOM 860 N N . LYS A 1 119 ? -1.917 8.725 -7.579 1.00 98.69 119 LYS A N 1
ATOM 861 C CA . LYS A 1 119 ? -1.340 7.973 -8.701 1.00 98.69 119 LYS A CA 1
ATOM 862 C C . LYS A 1 119 ? 0.168 7.957 -8.565 1.00 98.69 119 LYS A C 1
ATOM 864 O O . LYS A 1 119 ? 0.755 9.018 -8.398 1.00 98.69 119 LYS A O 1
ATOM 869 N N . VAL A 1 120 ? 0.765 6.782 -8.708 1.00 98.69 120 VAL A N 1
ATOM 870 C CA . VAL A 1 120 ? 2.216 6.594 -8.702 1.00 98.69 120 VAL A CA 1
ATOM 871 C C . VAL A 1 120 ? 2.600 6.005 -10.053 1.00 98.69 120 VAL A C 1
ATOM 873 O O . VAL A 1 120 ? 2.118 4.937 -10.432 1.00 98.69 120 VAL A O 1
ATOM 876 N N . ALA A 1 121 ? 3.404 6.736 -10.821 1.00 98.44 121 ALA A N 1
ATOM 877 C CA . ALA A 1 121 ? 3.936 6.244 -12.092 1.00 98.44 121 ALA A CA 1
ATOM 878 C C . ALA A 1 121 ? 4.977 5.144 -11.846 1.00 98.44 121 ALA A C 1
ATOM 880 O O . ALA A 1 121 ? 5.583 5.142 -10.785 1.00 98.44 121 ALA A O 1
ATOM 881 N N . ALA A 1 122 ? 5.230 4.271 -12.827 1.00 97.88 122 ALA A N 1
ATOM 882 C CA . ALA A 1 122 ? 6.270 3.244 -12.731 1.00 97.88 122 ALA A CA 1
ATOM 883 C C . ALA A 1 122 ? 7.639 3.853 -12.368 1.00 97.88 122 ALA A C 1
ATOM 885 O O . ALA A 1 122 ? 8.031 4.884 -12.921 1.00 97.88 122 ALA A O 1
ATOM 886 N N . GLY A 1 123 ? 8.348 3.224 -11.431 1.00 97.81 123 GLY A N 1
ATOM 887 C CA . GLY A 1 123 ? 9.588 3.715 -10.829 1.00 97.81 123 GLY A CA 1
ATOM 888 C C . GLY A 1 123 ? 9.386 4.920 -9.906 1.00 97.81 123 GLY A C 1
ATOM 889 O O . GLY A 1 123 ? 10.357 5.572 -9.522 1.00 97.81 123 GLY A O 1
ATOM 890 N N . GLY A 1 124 ? 8.135 5.280 -9.623 1.00 98.06 124 GLY A N 1
ATOM 891 C CA . GLY A 1 124 ? 7.759 6.491 -8.913 1.00 98.06 124 GLY A CA 1
ATOM 892 C C . GLY A 1 124 ? 7.682 6.304 -7.407 1.00 98.06 124 GLY A C 1
ATOM 893 O O . GLY A 1 124 ? 7.521 5.194 -6.898 1.00 98.06 124 GLY A O 1
ATOM 894 N N . PHE A 1 125 ? 7.739 7.439 -6.717 1.00 98.38 125 PHE A N 1
ATOM 895 C CA . PHE A 1 125 ? 7.602 7.572 -5.275 1.00 98.38 125 PHE A CA 1
ATOM 896 C C . PHE A 1 125 ? 6.663 8.741 -4.984 1.00 98.38 125 PHE A C 1
ATOM 898 O O . PHE A 1 125 ? 6.898 9.845 -5.473 1.00 98.38 125 PHE A O 1
ATOM 905 N N . GLU A 1 126 ? 5.644 8.520 -4.160 1.00 98.69 126 GLU A N 1
ATOM 906 C CA . GLU A 1 126 ? 4.703 9.558 -3.744 1.00 98.69 126 GLU A CA 1
ATOM 907 C C . GLU A 1 126 ? 4.564 9.580 -2.214 1.00 98.69 126 GLU A C 1
ATOM 909 O O . GLU A 1 126 ? 4.168 8.570 -1.616 1.00 98.69 126 GLU A O 1
ATOM 914 N N . PRO A 1 127 ? 4.859 10.713 -1.546 1.00 98.44 127 PRO A N 1
ATOM 915 C CA . PRO A 1 127 ? 4.548 10.876 -0.135 1.00 98.44 127 PRO A CA 1
ATOM 916 C C . PRO A 1 127 ? 3.036 11.035 0.053 1.00 98.44 127 PRO A C 1
ATOM 918 O O . PRO A 1 127 ? 2.362 11.743 -0.693 1.00 98.44 127 PRO A O 1
ATOM 921 N N . VAL A 1 128 ? 2.495 10.418 1.099 1.00 98.25 128 VAL A N 1
ATOM 922 C CA . VAL A 1 128 ? 1.068 10.482 1.443 1.00 98.25 128 VAL A CA 1
ATOM 923 C C . VAL A 1 128 ? 0.902 10.642 2.946 1.00 98.25 128 VAL A C 1
ATOM 925 O O . VAL A 1 128 ? 1.825 10.368 3.706 1.00 98.25 128 VAL A O 1
ATOM 928 N N . GLY A 1 129 ? -0.266 11.094 3.399 1.00 96.88 129 GLY A N 1
ATOM 929 C CA . GLY A 1 129 ? -0.555 11.227 4.827 1.00 96.88 129 GLY A CA 1
ATOM 930 C C . GLY A 1 129 ? 0.560 11.941 5.605 1.00 96.88 129 GLY A C 1
ATOM 931 O O . GLY A 1 129 ? 0.982 13.034 5.228 1.00 96.88 129 GLY A O 1
ATOM 932 N N . GLU A 1 130 ? 1.090 11.288 6.642 1.00 96.69 130 GLU A N 1
ATOM 933 C CA . GLU A 1 130 ? 2.169 11.812 7.499 1.00 96.69 130 GLU A CA 1
ATOM 934 C C . GLU A 1 130 ? 3.510 12.038 6.769 1.00 96.69 130 GLU A C 1
ATOM 936 O O . GLU A 1 130 ? 4.392 12.698 7.314 1.00 96.69 130 GLU A O 1
ATOM 941 N N . GLY A 1 131 ? 3.686 11.521 5.548 1.00 96.81 131 GLY A N 1
ATOM 942 C CA . GLY A 1 131 ? 4.862 11.788 4.712 1.00 96.81 131 GLY A CA 1
ATOM 943 C C . GLY A 1 131 ? 4.846 13.168 4.051 1.00 96.81 131 GLY A C 1
ATOM 944 O O . GLY A 1 131 ? 5.860 13.608 3.515 1.00 96.81 131 GLY A O 1
ATOM 945 N N . THR A 1 132 ? 3.713 13.875 4.100 1.00 96.25 132 THR A N 1
ATOM 946 C CA . THR A 1 132 ? 3.593 15.273 3.666 1.00 96.25 132 THR A CA 1
ATOM 947 C C . THR A 1 132 ? 3.610 16.203 4.878 1.00 96.25 132 THR A C 1
ATOM 949 O O . THR A 1 132 ? 3.031 15.896 5.919 1.00 96.25 132 THR A O 1
ATOM 952 N N . VAL A 1 133 ? 4.250 17.372 4.760 1.00 94.56 133 VAL A N 1
ATOM 953 C CA . VAL A 1 133 ? 4.312 18.359 5.851 1.00 94.56 133 VAL A CA 1
ATOM 954 C C . VAL A 1 133 ? 2.898 18.769 6.276 1.00 94.56 133 VAL A C 1
ATOM 956 O O . VAL A 1 133 ? 2.151 19.348 5.493 1.00 94.56 133 VAL A O 1
ATOM 959 N N . GLY A 1 134 ? 2.545 18.473 7.530 1.00 94.00 134 GLY A N 1
ATOM 960 C CA . GLY A 1 134 ? 1.216 18.749 8.088 1.00 94.00 134 GLY A CA 1
ATOM 961 C C . GLY A 1 134 ? 0.113 17.786 7.632 1.00 94.00 134 GLY A C 1
ATOM 962 O O . GLY A 1 134 ? -1.054 18.033 7.931 1.00 94.00 134 GLY A O 1
ATOM 963 N N . GLY A 1 135 ? 0.451 16.709 6.919 1.00 94.62 135 GLY A N 1
ATOM 964 C CA . GLY A 1 135 ? -0.514 15.714 6.472 1.00 94.62 135 GLY A CA 1
ATOM 965 C C . GLY A 1 135 ? -1.053 14.858 7.620 1.00 94.62 135 GLY A C 1
ATOM 966 O O . GLY A 1 135 ? -0.351 14.538 8.580 1.00 94.62 135 GLY A O 1
ATOM 967 N N . ALA A 1 136 ? -2.335 14.505 7.525 1.00 95.12 136 ALA A N 1
ATOM 968 C CA . ALA A 1 136 ? -2.994 13.640 8.496 1.00 95.12 136 ALA A CA 1
ATOM 969 C C . ALA A 1 136 ? -2.518 12.186 8.367 1.00 95.12 136 ALA A C 1
ATOM 971 O O . ALA A 1 136 ? -2.033 11.764 7.319 1.00 95.12 136 ALA A O 1
ATOM 972 N N . ARG A 1 137 ? -2.729 11.386 9.415 1.00 97.12 137 ARG A N 1
ATOM 973 C CA . ARG A 1 137 ? -2.594 9.927 9.327 1.00 97.12 137 ARG A CA 1
ATOM 974 C C . ARG A 1 137 ? -3.498 9.392 8.229 1.00 97.12 137 ARG A C 1
ATOM 976 O O . ARG A 1 137 ? -4.653 9.803 8.139 1.00 97.12 137 ARG A O 1
ATOM 983 N N . SER A 1 138 ? -2.964 8.497 7.404 1.00 97.69 138 SER A N 1
ATOM 984 C CA . SER A 1 138 ? -3.703 7.909 6.292 1.00 97.69 138 SER A CA 1
ATOM 985 C C . SER A 1 138 ? -3.898 6.409 6.480 1.00 97.69 138 SER A C 1
ATOM 987 O O . SER A 1 138 ? -3.076 5.749 7.119 1.00 97.69 138 SER A O 1
ATOM 989 N N . VAL A 1 139 ? -4.985 5.877 5.935 1.00 98.44 139 VAL A N 1
ATOM 990 C CA . VAL A 1 139 ? -5.240 4.441 5.812 1.00 98.44 139 VAL A CA 1
ATOM 991 C C . VAL A 1 139 ? -5.336 4.131 4.327 1.00 98.44 139 VAL A C 1
ATOM 993 O O . VAL A 1 139 ? -6.161 4.717 3.631 1.00 98.44 139 VAL A O 1
ATOM 996 N N . LEU A 1 140 ? -4.489 3.232 3.834 1.00 98.69 140 LEU A N 1
ATOM 997 C CA . LEU A 1 140 ? -4.599 2.725 2.469 1.00 98.69 140 LEU A CA 1
ATOM 998 C C . LEU A 1 140 ? -5.737 1.708 2.415 1.00 98.69 140 LEU A C 1
ATOM 1000 O O . LEU A 1 140 ? -5.740 0.756 3.200 1.00 98.69 140 LEU A O 1
ATOM 1004 N N . VAL A 1 141 ? -6.688 1.930 1.506 1.00 98.50 141 VAL A N 1
ATOM 1005 C CA . VAL A 1 141 ? -7.911 1.120 1.403 1.00 98.50 141 VAL A CA 1
ATOM 1006 C C . VAL A 1 141 ? -8.050 0.362 0.084 1.00 98.50 141 VAL A C 1
ATOM 1008 O O . VAL A 1 141 ? -8.735 -0.660 0.029 1.00 98.50 141 VAL A O 1
ATOM 1011 N N . GLU A 1 142 ? -7.366 0.805 -0.970 1.00 98.75 142 GLU A N 1
ATOM 1012 C CA . GLU A 1 142 ? -7.306 0.087 -2.243 1.00 98.75 142 GLU A CA 1
ATOM 1013 C C . GLU A 1 142 ? -5.991 0.368 -2.975 1.00 98.75 142 GLU A C 1
ATOM 1015 O O . GLU A 1 142 ? -5.502 1.498 -2.976 1.00 98.75 142 GLU A O 1
ATOM 1020 N N . ILE A 1 143 ? -5.447 -0.653 -3.636 1.00 98.75 143 ILE A N 1
ATOM 1021 C CA . ILE A 1 143 ? -4.396 -0.536 -4.649 1.00 98.75 143 ILE A CA 1
ATOM 1022 C C . ILE A 1 143 ? -4.964 -1.067 -5.965 1.00 98.75 143 ILE A C 1
ATOM 1024 O O . ILE A 1 143 ? -5.576 -2.137 -5.989 1.00 98.75 143 ILE A O 1
ATOM 1028 N N . ARG A 1 144 ? -4.714 -0.360 -7.069 1.00 98.75 144 ARG A N 1
ATOM 1029 C CA . ARG A 1 144 ? -4.929 -0.863 -8.429 1.00 98.75 144 ARG A CA 1
ATOM 1030 C C . ARG A 1 144 ? -3.667 -0.741 -9.255 1.00 98.75 144 ARG A C 1
ATOM 1032 O O . ARG A 1 144 ? -3.083 0.338 -9.298 1.00 98.75 144 ARG A O 1
ATOM 1039 N N . VAL A 1 145 ? -3.308 -1.801 -9.970 1.00 98.62 145 VAL A N 1
ATOM 1040 C CA . VAL A 1 145 ? -2.292 -1.737 -11.030 1.00 98.62 145 VAL A CA 1
ATOM 1041 C C . VAL A 1 145 ? -2.934 -1.172 -12.293 1.00 98.62 145 VAL A C 1
ATOM 1043 O O . VAL A 1 145 ? -4.073 -1.511 -12.622 1.00 98.62 145 VAL A O 1
ATOM 1046 N N . THR A 1 146 ? -2.220 -0.283 -12.981 1.00 98.12 146 THR A N 1
ATOM 1047 C CA . THR A 1 146 ? -2.767 0.534 -14.078 1.00 98.12 146 THR A CA 1
ATOM 1048 C C . THR A 1 146 ? -1.955 0.487 -15.379 1.00 98.12 146 THR A C 1
ATOM 1050 O O . THR A 1 146 ? -2.279 1.230 -16.308 1.00 98.12 146 THR A O 1
ATOM 1053 N N . GLY A 1 147 ? -0.928 -0.369 -15.475 1.00 92.50 147 GLY A N 1
ATOM 1054 C CA . GLY A 1 147 ? -0.039 -0.478 -16.640 1.00 92.50 147 GLY A CA 1
ATOM 1055 C C . GLY A 1 147 ? 0.928 -1.654 -16.591 1.00 92.50 147 GLY A C 1
ATOM 1056 O O . GLY A 1 147 ? 1.394 -2.004 -15.484 1.00 92.50 147 GLY A O 1
#